Protein AF-A0A381IA72-F1 (afdb_monomer_lite)

Organism: Clostridioides difficile (NCBI:txid1496)

Foldseek 3Di:
DEPLACPDAPSVVVVCVVVVLVVLCVCQVVDPLRAAFDLYPFDADNNSPHTDPLSVQQSVVSVCCCNVVVYYHPDRDPCSVVVSVVVVVDDDDLVVQLVVLVVCVVVVVDDPVVSVVSNVVSVVD

Secondary structure (DSSP, 8-state):
--TTTTTSGGGGG-TTHHHHHHHHHHHHHHSTT---B--TT--B-TTSSSBPHHHHHHHHHHHHHHHHHTS-B-S--TTHHHHHHHHHSSPPPHHHHHHHHHHHHHTTSS-HHHHHHHHHHHH--

pLDDT: mean 94.19, std 8.49, range [57.34, 98.81]

Structure (mmCIF, N/CA/C/O backbone):
data_AF-A0A381IA72-F1
#
_entry.id   AF-A0A381IA72-F1
#
loop_
_atom_site.group_PDB
_atom_site.id
_atom_site.type_symbol
_atom_site.label_atom_id
_atom_site.label_alt_id
_atom_site.label_comp_id
_atom_site.label_asym_id
_atom_site.label_entity_id
_atom_site.label_seq_id
_atom_site.pdbx_PDB_ins_code
_atom_site.Cartn_x
_atom_site.Cartn_y
_atom_site.Cartn_z
_atom_site.occupancy
_atom_site.B_iso_or_equiv
_atom_site.auth_seq_id
_atom_site.auth_comp_id
_atom_site.auth_asym_id
_atom_site.auth_atom_id
_atom_site.pdbx_PDB_model_num
ATOM 1 N N . MET A 1 1 ? -5.628 -4.027 12.309 1.00 89.88 1 MET A N 1
ATOM 2 C CA . MET A 1 1 ? -5.256 -5.353 11.772 1.00 89.88 1 MET A CA 1
ATOM 3 C C . MET A 1 1 ? -6.460 -5.981 11.092 1.00 89.88 1 MET A C 1
ATOM 5 O O . MET A 1 1 ? -7.575 -5.745 11.547 1.00 89.88 1 MET A O 1
ATOM 9 N N . GLY A 1 2 ? -6.244 -6.683 9.977 1.00 93.94 2 GLY A N 1
ATOM 10 C CA . GLY A 1 2 ? -7.320 -7.191 9.119 1.00 93.94 2 GLY A CA 1
ATOM 11 C C . GLY A 1 2 ? -7.939 -8.498 9.617 1.00 93.94 2 GLY A C 1
ATOM 12 O O . GLY A 1 2 ? -7.271 -9.303 10.261 1.00 93.94 2 GLY A O 1
ATOM 13 N N . ASP A 1 3 ? -9.202 -8.730 9.257 1.00 95.44 3 ASP A N 1
ATOM 14 C CA . ASP A 1 3 ? -9.994 -9.888 9.703 1.00 95.44 3 ASP A CA 1
ATOM 15 C C . ASP A 1 3 ? -9.569 -11.223 9.083 1.00 95.44 3 ASP A C 1
ATOM 17 O O . ASP A 1 3 ? -10.171 -12.261 9.351 1.00 95.44 3 ASP A O 1
ATOM 21 N N . PHE A 1 4 ? -8.562 -11.228 8.212 1.00 96.25 4 PHE A N 1
ATOM 22 C CA . PHE A 1 4 ? -7.967 -12.460 7.698 1.00 96.25 4 PHE A CA 1
ATOM 23 C C . PHE A 1 4 ? -7.091 -13.176 8.744 1.00 96.25 4 PHE A C 1
ATOM 25 O O . PHE A 1 4 ? -6.814 -14.366 8.587 1.00 96.25 4 PHE A O 1
ATOM 32 N N . LEU A 1 5 ? -6.671 -12.483 9.810 1.00 97.62 5 LEU A N 1
ATOM 33 C CA . LEU A 1 5 ? -5.890 -13.065 10.903 1.00 97.62 5 LEU A CA 1
ATOM 34 C C . LEU A 1 5 ? -6.719 -14.060 11.733 1.00 97.62 5 LEU A C 1
ATOM 36 O O . LEU A 1 5 ? -7.947 -14.016 11.760 1.00 97.62 5 LEU A O 1
ATOM 40 N N . GLY A 1 6 ? -6.036 -14.997 12.390 1.00 96.69 6 GLY A N 1
ATOM 41 C CA . GLY A 1 6 ? -6.642 -16.051 13.208 1.00 96.69 6 GLY A CA 1
ATOM 42 C C . GLY A 1 6 ? -7.272 -17.205 12.418 1.00 96.69 6 GLY A C 1
ATOM 43 O O . GLY A 1 6 ? -7.854 -18.102 13.021 1.00 96.69 6 GLY A O 1
ATOM 44 N N . LYS A 1 7 ? -7.174 -17.209 11.078 1.00 95.81 7 LYS A N 1
ATOM 45 C CA . LYS A 1 7 ? -7.907 -18.157 10.217 1.00 95.81 7 LYS A CA 1
ATOM 46 C C . LYS A 1 7 ? -7.024 -19.224 9.571 1.00 95.81 7 LYS A C 1
ATOM 48 O O . LYS A 1 7 ? -7.252 -20.415 9.770 1.00 95.81 7 LYS A O 1
ATOM 53 N N . VAL A 1 8 ? -6.032 -18.817 8.778 1.00 95.62 8 VAL A N 1
ATOM 54 C CA . VAL A 1 8 ? -5.245 -19.720 7.916 1.00 95.62 8 VAL A CA 1
ATOM 55 C C . VAL A 1 8 ? -3.759 -19.371 7.930 1.00 95.62 8 VAL A C 1
ATOM 57 O O . VAL A 1 8 ? -3.372 -18.295 8.385 1.00 95.62 8 VAL A O 1
ATOM 60 N N . GLY A 1 9 ? -2.932 -20.287 7.419 1.00 95.50 9 GLY A N 1
ATOM 61 C CA . GLY A 1 9 ? -1.497 -20.073 7.234 1.00 95.50 9 GLY A CA 1
ATOM 62 C C . GLY A 1 9 ? -0.776 -19.660 8.519 1.00 95.50 9 GLY A C 1
ATOM 63 O O . GLY A 1 9 ? -1.113 -20.126 9.610 1.00 95.50 9 GLY A O 1
ATOM 64 N N . PHE A 1 10 ? 0.198 -18.760 8.392 1.00 96.25 10 PHE A N 1
ATOM 65 C CA . PHE A 1 10 ? 0.930 -18.206 9.534 1.00 96.25 10 PHE A CA 1
ATOM 66 C C . PHE A 1 10 ? 0.054 -17.298 10.404 1.00 96.25 10 PHE A C 1
ATOM 68 O O . PHE A 1 10 ? 0.281 -17.194 11.607 1.00 96.25 10 PHE A O 1
ATOM 75 N N . GLY A 1 11 ? -0.988 -16.689 9.829 1.00 96.25 11 GLY A N 1
ATOM 76 C CA . GLY A 1 11 ? -1.919 -15.832 10.563 1.00 96.25 11 GLY A CA 1
ATOM 77 C C . GLY A 1 11 ? -2.806 -16.589 11.548 1.00 96.25 11 GLY A C 1
ATOM 78 O O . GLY A 1 11 ? -3.420 -15.960 12.406 1.00 96.25 11 GLY A O 1
ATOM 79 N N . LYS A 1 12 ? -2.867 -17.926 11.477 1.00 97.38 12 LYS A N 1
ATOM 80 C CA . LYS A 1 12 ? -3.692 -18.760 12.365 1.00 97.38 12 LYS A CA 1
ATOM 81 C C . LYS A 1 12 ? -3.384 -18.541 13.851 1.00 97.38 12 LYS A C 1
ATOM 83 O O . LYS A 1 12 ? -4.300 -18.607 14.661 1.00 97.38 12 LYS A O 1
ATOM 88 N N . SER A 1 13 ? -2.132 -18.249 14.202 1.00 97.06 13 SER A N 1
ATOM 89 C CA . SER A 1 13 ? -1.724 -17.993 15.593 1.00 97.06 13 SER A CA 1
ATOM 90 C C . SER A 1 13 ? -2.065 -16.582 16.083 1.00 97.06 13 SER A C 1
ATOM 92 O O . SER A 1 13 ? -1.989 -16.314 17.276 1.00 97.06 13 SER A O 1
ATOM 94 N N . CYS A 1 14 ? -2.460 -15.668 15.193 1.00 97.38 14 CYS A N 1
ATOM 95 C CA . CYS A 1 14 ? -2.824 -14.292 15.533 1.00 97.38 14 CYS A CA 1
ATOM 96 C C . CYS A 1 14 ? -4.294 -14.195 15.979 1.00 97.38 14 CYS A C 1
ATOM 98 O O . CYS A 1 14 ? -5.055 -13.382 15.458 1.00 97.38 14 CYS A O 1
ATOM 100 N N . THR A 1 15 ? -4.718 -15.047 16.912 1.00 97.25 15 THR A N 1
ATOM 101 C CA . THR A 1 15 ? -6.116 -15.140 17.374 1.00 97.25 15 THR A CA 1
ATOM 102 C C . THR A 1 15 ? -6.557 -13.935 18.207 1.00 97.25 15 THR A C 1
ATOM 104 O O . THR A 1 15 ? -7.747 -13.647 18.295 1.00 97.25 15 THR A O 1
ATOM 107 N N . GLU A 1 16 ? -5.605 -13.190 18.767 1.00 98.00 16 GLU A N 1
ATOM 108 C CA . GLU A 1 16 ? -5.850 -12.034 19.636 1.00 98.00 16 GLU A CA 1
ATOM 109 C C . GLU A 1 16 ? -5.876 -10.694 18.880 1.00 98.00 16 GLU A C 1
ATOM 111 O O . GLU A 1 16 ? -5.917 -9.628 19.494 1.00 98.00 16 GLU A O 1
ATOM 116 N N . TYR A 1 17 ? -5.875 -10.711 17.540 1.00 97.81 17 TYR A N 1
ATOM 117 C CA . TYR A 1 17 ? -5.784 -9.492 16.725 1.00 97.81 17 TYR A CA 1
ATOM 118 C C . TYR A 1 17 ? -6.892 -8.462 17.025 1.00 97.81 17 TYR A C 1
ATOM 120 O O . TYR A 1 17 ? -6.687 -7.260 16.849 1.00 97.81 17 TYR A O 1
ATOM 128 N N . VAL A 1 18 ? -8.058 -8.918 17.497 1.00 97.69 18 VAL A N 1
ATOM 129 C CA . VAL A 1 18 ? -9.173 -8.053 17.907 1.00 97.69 18 VAL A CA 1
ATOM 130 C C . VAL A 1 18 ? -8.805 -7.217 19.136 1.00 97.69 18 VAL A C 1
ATOM 132 O O . VAL A 1 18 ? -9.086 -6.021 19.146 1.00 97.69 18 VAL A O 1
ATOM 135 N N . PHE A 1 19 ? -8.127 -7.798 20.131 1.00 98.38 19 PHE A N 1
ATOM 136 C CA . PHE A 1 19 ? -7.674 -7.069 21.322 1.00 98.38 19 PHE A CA 1
ATOM 137 C C . PHE A 1 19 ? -6.601 -6.041 20.962 1.00 98.38 19 PHE A C 1
ATOM 139 O O . PHE A 1 19 ? -6.669 -4.891 21.384 1.00 98.38 19 PHE A O 1
ATOM 146 N N . ILE A 1 20 ? -5.673 -6.406 20.073 1.00 98.38 20 ILE A N 1
ATOM 147 C CA . ILE A 1 20 ? -4.693 -5.454 19.536 1.00 98.38 20 ILE A CA 1
ATOM 148 C C . ILE A 1 20 ? -5.395 -4.300 18.805 1.00 98.38 20 ILE A C 1
ATOM 150 O O . ILE A 1 20 ? -5.033 -3.140 18.985 1.00 98.38 20 ILE A O 1
ATOM 154 N N . ASN A 1 21 ? -6.437 -4.580 18.016 1.00 98.25 21 ASN A N 1
ATOM 155 C CA . ASN A 1 21 ? -7.224 -3.538 17.350 1.00 98.25 21 ASN A CA 1
ATOM 156 C C . ASN A 1 21 ? -7.942 -2.599 18.325 1.00 98.25 21 ASN A C 1
ATOM 158 O O . ASN A 1 21 ? -8.106 -1.425 17.993 1.00 98.25 21 ASN A O 1
ATOM 162 N N . GLN A 1 22 ? -8.390 -3.096 19.479 1.00 98.56 22 GLN A N 1
ATOM 163 C CA . GLN A 1 22 ? -9.014 -2.274 20.516 1.00 98.56 22 GLN A CA 1
ATOM 164 C C . GLN A 1 22 ? -7.996 -1.317 21.135 1.00 98.56 22 GLN A C 1
ATOM 166 O O . GLN A 1 22 ? -8.263 -0.120 21.198 1.00 98.56 22 GLN A O 1
ATOM 171 N N . GLU A 1 23 ? -6.807 -1.809 21.489 1.00 98.69 23 GLU A N 1
ATOM 172 C CA . GLU A 1 23 ? -5.750 -0.965 22.060 1.00 98.69 23 GLU A CA 1
ATOM 173 C C . GLU A 1 23 ? -5.223 0.066 21.051 1.00 98.69 23 GLU A C 1
ATOM 175 O O . GLU A 1 23 ? -5.026 1.228 21.401 1.00 98.69 23 GLU A O 1
ATOM 180 N N . LEU A 1 24 ? -5.077 -0.304 19.771 1.00 98.62 24 LEU A N 1
ATOM 181 C CA . LEU A 1 24 ? -4.694 0.641 18.712 1.00 98.62 24 LEU A CA 1
ATOM 182 C C . LEU A 1 24 ? -5.744 1.740 18.497 1.00 98.62 24 LEU A C 1
ATOM 184 O O . LEU A 1 24 ? -5.385 2.897 18.275 1.00 98.62 24 LEU A O 1
ATOM 188 N N . GLN A 1 25 ? -7.033 1.389 18.544 1.00 98.50 25 GLN A N 1
ATOM 189 C CA . GLN A 1 25 ? -8.116 2.371 18.468 1.00 98.50 25 GLN A CA 1
ATOM 190 C C . GLN A 1 25 ? -8.085 3.292 19.680 1.00 98.50 25 GLN A C 1
ATOM 192 O O . GLN A 1 25 ? -8.011 4.505 19.509 1.00 98.50 25 GLN A O 1
ATOM 197 N N . LYS A 1 26 ? -8.086 2.719 20.886 1.00 98.75 26 LYS A N 1
ATOM 198 C CA . LYS A 1 26 ? -8.047 3.455 22.150 1.00 98.75 26 LYS A CA 1
ATOM 199 C C . LYS A 1 26 ? -6.891 4.450 22.180 1.00 98.75 26 LYS A C 1
ATOM 201 O O . LYS A 1 26 ? -7.127 5.633 22.393 1.00 98.75 26 LYS A O 1
ATOM 206 N N . PHE A 1 27 ? -5.675 3.999 21.870 1.00 98.81 27 PHE A N 1
ATOM 207 C CA . PHE A 1 27 ? -4.502 4.868 21.797 1.00 98.81 27 PHE A CA 1
ATOM 208 C C . PHE A 1 27 ? -4.726 6.044 20.843 1.00 98.81 27 PHE A C 1
ATOM 210 O O . PHE A 1 27 ? -4.447 7.184 21.198 1.00 98.81 27 PHE A O 1
ATOM 217 N N . ALA A 1 28 ? -5.266 5.795 19.648 1.00 98.56 28 ALA A N 1
ATOM 218 C CA . ALA A 1 28 ? -5.503 6.869 18.692 1.00 98.56 28 ALA A CA 1
ATOM 219 C C . ALA A 1 28 ? -6.543 7.892 19.177 1.00 98.56 28 ALA A C 1
ATOM 221 O O . ALA A 1 28 ? -6.418 9.059 18.835 1.00 98.56 28 ALA A O 1
ATOM 222 N N . PHE A 1 29 ? -7.551 7.476 19.948 1.00 98.44 29 PHE A N 1
ATOM 223 C CA . PHE A 1 29 ? -8.544 8.390 20.524 1.00 98.44 29 PHE A CA 1
ATOM 224 C C . PHE A 1 29 ? -8.028 9.147 21.756 1.00 98.44 29 PHE A C 1
ATOM 226 O O . PHE A 1 29 ? -8.484 10.257 22.016 1.00 98.44 29 PHE A O 1
ATOM 233 N N . GLU A 1 30 ? -7.116 8.553 22.527 1.00 98.69 30 GLU A N 1
ATOM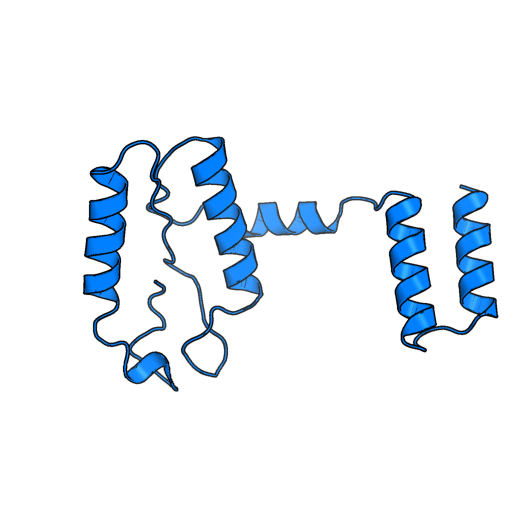 234 C CA . GLU A 1 30 ? -6.572 9.149 23.755 1.00 98.69 30 GLU A CA 1
ATOM 235 C C . GLU A 1 30 ? -5.385 10.082 23.500 1.00 98.69 30 GLU A C 1
ATOM 237 O O . GLU A 1 30 ? -5.134 10.980 24.302 1.00 98.69 30 GLU A O 1
ATOM 242 N N . GLN A 1 31 ? -4.633 9.860 22.420 1.00 98.69 31 GLN A N 1
ATOM 243 C CA . GLN A 1 31 ? -3.436 10.633 22.106 1.00 98.69 31 GLN A CA 1
ATOM 244 C C . GLN A 1 31 ? -3.710 11.719 21.073 1.00 98.69 31 GLN A C 1
ATOM 246 O O . GLN A 1 31 ? -4.301 11.478 20.016 1.00 98.69 31 GLN A O 1
ATOM 251 N N . ASP A 1 32 ? -3.181 12.911 21.341 1.00 98.19 32 ASP A N 1
ATOM 252 C CA . ASP A 1 32 ? -3.270 14.027 20.413 1.00 98.19 32 ASP A CA 1
ATOM 253 C C . ASP A 1 32 ? -2.635 13.682 19.061 1.00 98.19 32 ASP A C 1
ATOM 255 O O . ASP A 1 32 ? -1.593 13.030 18.958 1.00 98.19 32 ASP A O 1
ATOM 259 N N . ASN A 1 33 ? -3.283 14.155 17.995 1.00 98.12 33 ASN A N 1
ATOM 260 C CA . ASN A 1 33 ? -2.822 14.020 16.613 1.00 98.12 33 ASN A CA 1
ATOM 261 C C . ASN A 1 33 ? -2.593 12.572 16.135 1.00 98.12 33 ASN A C 1
ATOM 263 O O . ASN A 1 33 ? -1.901 12.364 15.134 1.00 98.12 33 ASN A O 1
ATOM 267 N N . CYS A 1 34 ? -3.213 11.589 16.789 1.00 98.69 34 CYS A N 1
ATOM 268 C CA . CYS A 1 34 ? -3.218 10.199 16.357 1.00 98.69 34 CYS A CA 1
ATOM 269 C C . CYS A 1 34 ? -4.548 9.844 15.679 1.00 98.69 34 CYS A C 1
ATOM 271 O O . CYS A 1 34 ? -5.622 10.176 16.165 1.00 98.69 34 CYS A O 1
ATOM 273 N N . TYR A 1 35 ? -4.493 9.143 14.542 1.00 98.75 35 TYR A N 1
ATOM 274 C CA . TYR A 1 35 ? -5.693 8.784 13.781 1.00 98.75 35 TYR A CA 1
ATOM 275 C C . TYR A 1 35 ? -5.687 7.303 13.405 1.00 98.75 35 TYR A C 1
ATOM 277 O O . TYR A 1 35 ? -4.882 6.850 12.595 1.00 98.75 35 TYR A O 1
ATOM 285 N N . PHE A 1 36 ? -6.603 6.542 14.002 1.00 98.69 36 PHE A N 1
ATOM 286 C CA . PHE A 1 36 ? -6.867 5.151 13.640 1.00 98.69 36 PHE A CA 1
ATOM 287 C C . PHE A 1 36 ? -7.356 4.993 12.192 1.00 98.69 36 PHE A C 1
ATOM 289 O O . PHE A 1 36 ? -8.144 5.800 11.695 1.00 98.69 36 PHE A O 1
ATOM 296 N N . VAL A 1 37 ? -6.930 3.903 11.549 1.00 98.69 37 VAL A N 1
ATOM 297 C CA . VAL A 1 37 ? -7.303 3.536 10.180 1.00 98.69 37 VAL A CA 1
ATOM 298 C C . VAL A 1 37 ? -7.733 2.074 10.142 1.00 98.69 37 VAL A C 1
ATOM 300 O O . VAL A 1 37 ? -6.952 1.172 10.453 1.00 98.69 37 VAL A O 1
ATOM 303 N N . THR A 1 38 ? -8.976 1.827 9.735 1.00 98.38 38 THR A N 1
ATOM 304 C CA . THR A 1 38 ? -9.531 0.476 9.684 1.00 98.38 38 THR A CA 1
ATOM 305 C C . THR A 1 38 ? -8.906 -0.386 8.585 1.00 98.38 38 THR A C 1
ATOM 307 O O . THR A 1 38 ? -8.651 0.063 7.463 1.00 98.38 38 THR A O 1
ATOM 310 N N . ALA A 1 39 ? -8.736 -1.671 8.896 1.00 98.19 39 ALA A N 1
ATOM 311 C CA . ALA A 1 39 ? -8.339 -2.718 7.958 1.00 98.19 39 ALA A CA 1
ATOM 312 C C . ALA A 1 39 ? -9.529 -3.597 7.516 1.00 98.19 39 ALA A C 1
ATOM 314 O O . ALA A 1 39 ? -9.327 -4.648 6.909 1.00 98.19 39 ALA A O 1
ATOM 315 N N . THR A 1 40 ? -10.768 -3.191 7.812 1.00 96.94 40 THR A N 1
ATOM 316 C CA . THR A 1 40 ? -11.973 -3.926 7.402 1.00 96.94 40 THR A CA 1
ATOM 317 C C . THR A 1 40 ? -12.022 -4.094 5.883 1.00 96.94 40 THR A C 1
ATOM 319 O O . THR A 1 40 ? -11.751 -3.152 5.129 1.00 96.94 40 THR A O 1
ATOM 322 N N . GLY A 1 41 ? -12.348 -5.307 5.434 1.00 96.06 41 GLY A N 1
ATOM 323 C CA . GLY A 1 41 ? -12.433 -5.657 4.013 1.00 96.06 41 GLY A CA 1
ATOM 324 C C . GLY A 1 41 ? -11.087 -5.795 3.291 1.00 96.06 41 GLY A C 1
ATOM 325 O O . GLY A 1 41 ? -11.085 -6.042 2.087 1.00 96.06 41 GLY A O 1
ATOM 326 N N . LEU A 1 42 ? -9.956 -5.637 3.989 1.00 97.56 42 LEU A N 1
ATOM 327 C CA . LEU A 1 42 ? -8.638 -5.964 3.445 1.00 97.56 42 LEU A CA 1
ATOM 328 C C . LEU A 1 42 ? -8.403 -7.477 3.508 1.00 97.56 42 LEU A C 1
ATOM 330 O O . LEU A 1 42 ? -8.828 -8.140 4.455 1.00 97.56 42 LEU A O 1
ATOM 334 N N .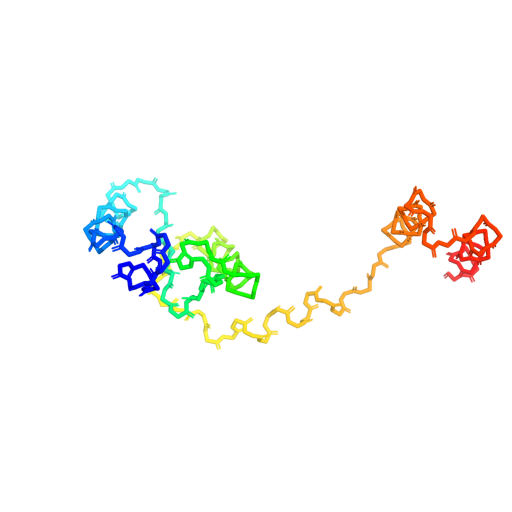 THR A 1 43 ? -7.697 -8.006 2.516 1.00 97.75 43 THR A N 1
ATOM 335 C CA . THR A 1 43 ? -7.341 -9.421 2.371 1.00 97.75 43 THR A CA 1
ATOM 336 C C . THR A 1 43 ? -5.826 -9.629 2.429 1.00 97.75 43 THR A C 1
ATOM 338 O O . THR A 1 43 ? -5.041 -8.675 2.376 1.00 97.75 43 THR A O 1
ATOM 341 N N . SER A 1 44 ? -5.419 -10.883 2.621 1.00 98.19 44 SER A N 1
ATOM 342 C CA . SER A 1 44 ? -4.022 -11.289 2.731 1.00 98.19 44 SER A CA 1
ATOM 343 C C . SER A 1 44 ? -3.543 -12.102 1.536 1.00 98.19 44 SER A C 1
ATOM 345 O O . SER A 1 44 ? -4.324 -12.684 0.782 1.00 98.19 44 SER A O 1
ATOM 347 N N . ASN A 1 45 ? -2.222 -12.178 1.410 1.00 98.31 45 ASN A N 1
ATOM 348 C CA . ASN A 1 45 ? -1.541 -13.173 0.598 1.00 98.31 45 ASN A CA 1
ATOM 349 C C . ASN A 1 45 ? -1.897 -14.603 1.065 1.00 98.31 45 ASN A C 1
ATOM 351 O O . ASN A 1 45 ? -2.379 -14.791 2.187 1.00 98.31 45 ASN A O 1
ATOM 355 N N . PRO A 1 46 ? -1.589 -15.642 0.259 1.00 97.81 46 PRO A N 1
ATOM 356 C CA . PRO A 1 46 ? -1.871 -17.040 0.615 1.00 97.81 46 PRO A CA 1
ATOM 357 C C . PRO A 1 46 ? -1.272 -17.509 1.951 1.00 97.81 46 PRO A C 1
ATOM 359 O O . PRO A 1 46 ? -1.724 -18.498 2.522 1.00 97.81 46 PRO A O 1
ATOM 362 N N . ASP A 1 47 ? -0.265 -16.799 2.460 1.00 97.75 47 ASP A N 1
ATOM 363 C CA . ASP A 1 47 ? 0.368 -17.063 3.751 1.00 97.75 47 ASP A CA 1
ATOM 364 C C . ASP A 1 47 ? -0.524 -16.744 4.969 1.00 97.75 47 ASP A C 1
ATOM 366 O O . ASP A 1 47 ? -0.213 -17.156 6.089 1.00 97.75 47 ASP A O 1
ATOM 370 N N . GLY A 1 48 ? -1.644 -16.046 4.758 1.00 97.62 48 GLY A N 1
ATOM 371 C CA . GLY A 1 48 ? -2.634 -15.733 5.781 1.00 97.62 48 GLY A CA 1
ATOM 372 C C . GLY A 1 48 ? -2.228 -14.644 6.776 1.00 97.62 48 GLY A C 1
ATOM 373 O O . GLY A 1 48 ? -3.000 -14.393 7.699 1.00 97.62 48 GLY A O 1
ATOM 374 N N . ILE A 1 49 ? -1.066 -13.996 6.623 1.00 97.94 49 ILE A N 1
ATOM 375 C CA . ILE A 1 49 ? -0.552 -13.011 7.593 1.00 97.94 49 ILE A CA 1
ATOM 376 C C . ILE A 1 49 ? -0.197 -11.654 6.970 1.00 97.94 49 ILE A C 1
ATOM 378 O O . ILE A 1 49 ? -0.402 -10.625 7.616 1.00 97.94 49 ILE A O 1
ATOM 382 N N . HIS A 1 50 ? 0.271 -11.612 5.720 1.00 98.00 50 HIS A N 1
ATOM 383 C CA . HIS A 1 50 ? 0.619 -10.355 5.051 1.00 98.00 50 HIS A CA 1
ATOM 384 C C . HIS A 1 50 ? -0.540 -9.834 4.208 1.00 98.00 50 HIS A C 1
ATOM 386 O O . HIS A 1 50 ? -1.134 -10.590 3.448 1.00 98.00 50 HIS A O 1
ATOM 392 N N . ILE A 1 51 ? -0.833 -8.534 4.295 1.00 98.25 51 ILE A N 1
ATOM 393 C CA . ILE A 1 51 ? -1.826 -7.864 3.439 1.00 98.25 51 ILE A CA 1
ATOM 394 C C . ILE A 1 51 ? -1.393 -7.984 1.966 1.00 98.25 51 ILE A C 1
ATOM 396 O O . ILE A 1 51 ? -0.224 -7.749 1.650 1.00 98.25 51 ILE A O 1
ATOM 400 N N . ASP A 1 52 ? -2.319 -8.335 1.067 1.00 97.69 52 ASP A N 1
ATOM 401 C CA . ASP A 1 52 ? -2.019 -8.431 -0.368 1.00 97.69 52 ASP A CA 1
ATOM 402 C C . ASP A 1 52 ? -1.867 -7.060 -1.049 1.00 97.69 52 ASP A C 1
ATOM 404 O O . ASP A 1 52 ? -2.218 -6.020 -0.496 1.00 97.69 52 ASP A O 1
ATOM 408 N N . ALA A 1 53 ? -1.356 -7.041 -2.284 1.00 96.00 53 ALA A N 1
ATOM 409 C CA . ALA A 1 53 ? -1.052 -5.799 -2.997 1.00 96.00 53 ALA A CA 1
ATOM 410 C C . ALA A 1 53 ? -2.277 -4.890 -3.239 1.00 96.00 53 ALA A C 1
ATOM 412 O O . ALA A 1 53 ? -2.170 -3.665 -3.117 1.00 96.00 53 ALA A O 1
ATOM 413 N N . ILE A 1 54 ? -3.441 -5.460 -3.570 1.00 93.81 54 ILE A N 1
ATOM 414 C CA . ILE A 1 54 ? -4.662 -4.685 -3.843 1.00 93.81 54 ILE A CA 1
ATOM 415 C C . ILE A 1 54 ? -5.171 -4.056 -2.548 1.00 93.81 54 ILE A C 1
ATOM 417 O O . ILE A 1 54 ? -5.473 -2.861 -2.497 1.00 93.81 54 ILE A O 1
ATOM 421 N N . SER A 1 55 ? -5.215 -4.849 -1.485 1.00 96.44 55 SER A N 1
ATOM 422 C CA . SER A 1 55 ? -5.601 -4.419 -0.149 1.00 96.44 55 SER A CA 1
ATOM 423 C C . SER A 1 55 ? -4.631 -3.388 0.415 1.00 96.44 55 SER A C 1
ATOM 425 O O . SER A 1 55 ? -5.065 -2.380 0.968 1.00 96.44 55 SER A O 1
ATOM 427 N N . GLN A 1 56 ? -3.329 -3.559 0.196 1.00 96.62 56 GLN A N 1
ATOM 428 C CA . GLN A 1 56 ? -2.310 -2.612 0.638 1.00 96.62 56 GLN A CA 1
ATOM 429 C C . GLN A 1 56 ? -2.455 -1.258 -0.067 1.00 96.62 56 GLN A C 1
ATOM 431 O O . GLN A 1 56 ? -2.298 -0.207 0.560 1.00 96.62 56 GLN A O 1
ATOM 436 N N . ARG A 1 57 ? -2.829 -1.254 -1.354 1.00 95.19 57 ARG A N 1
ATOM 437 C CA . ARG A 1 57 ? -3.113 -0.016 -2.092 1.00 95.19 57 ARG A CA 1
ATOM 438 C C . ARG A 1 57 ? -4.333 0.716 -1.529 1.00 95.19 57 ARG A C 1
ATOM 440 O O . ARG A 1 57 ? -4.255 1.926 -1.318 1.00 95.19 57 ARG A O 1
ATOM 447 N N . LYS A 1 58 ? -5.423 -0.006 -1.240 1.00 96.12 58 LYS A N 1
ATOM 448 C CA . LYS A 1 58 ? -6.613 0.549 -0.566 1.00 96.12 58 LYS A CA 1
ATOM 449 C C . LYS A 1 58 ? -6.255 1.105 0.806 1.00 96.12 58 LYS A C 1
ATOM 451 O O . LYS A 1 58 ? -6.640 2.221 1.140 1.00 96.12 58 LYS A O 1
ATOM 456 N N . PHE A 1 59 ? -5.463 0.362 1.576 1.00 97.56 59 PHE A N 1
ATOM 457 C CA . PHE A 1 59 ? -5.076 0.767 2.918 1.00 97.56 59 PHE A CA 1
ATOM 458 C C . PHE A 1 59 ? -4.293 2.082 2.902 1.00 97.56 59 PHE A C 1
ATOM 460 O O . PHE A 1 59 ? -4.613 2.991 3.663 1.00 97.56 59 PHE A O 1
ATOM 467 N N . GLY A 1 60 ? -3.356 2.241 1.960 1.00 96.56 60 GLY A N 1
ATOM 468 C CA . GLY A 1 60 ? -2.625 3.495 1.759 1.00 96.56 60 GLY A CA 1
ATOM 469 C C . GLY A 1 60 ? -3.528 4.707 1.489 1.00 96.56 60 GLY A C 1
ATOM 470 O O . GLY A 1 60 ? -3.260 5.786 2.015 1.00 96.56 60 GLY A O 1
ATOM 471 N N . LEU A 1 61 ? -4.627 4.541 0.740 1.00 96.12 61 LEU A N 1
ATOM 472 C CA . LEU A 1 61 ? -5.611 5.616 0.540 1.00 96.12 61 LEU A CA 1
ATOM 473 C C . LEU A 1 61 ? -6.303 6.006 1.846 1.00 96.12 61 LEU A C 1
ATOM 475 O O . LEU A 1 61 ? -6.448 7.195 2.125 1.00 96.12 61 LEU A O 1
ATOM 479 N N . ARG A 1 62 ? -6.682 5.023 2.670 1.00 98.00 62 ARG A N 1
ATOM 480 C CA . ARG A 1 62 ? -7.284 5.284 3.985 1.00 98.00 62 ARG A CA 1
ATOM 481 C C . ARG A 1 62 ? -6.321 6.045 4.896 1.00 98.00 62 ARG A C 1
ATOM 483 O O . ARG A 1 62 ? -6.732 7.007 5.536 1.00 98.00 62 ARG A O 1
ATOM 490 N N . TYR A 1 63 ? -5.039 5.668 4.909 1.00 98.25 63 TYR A N 1
ATOM 491 C CA . TYR A 1 63 ? -4.001 6.403 5.640 1.00 98.25 63 TYR A CA 1
ATOM 492 C C . TYR A 1 63 ? -3.868 7.845 5.159 1.00 98.25 63 TYR A C 1
ATOM 494 O O . TYR A 1 63 ? -3.808 8.761 5.979 1.00 98.25 63 TYR A O 1
ATOM 502 N N . PHE A 1 64 ? -3.840 8.059 3.841 1.00 97.12 64 PHE A N 1
ATOM 503 C CA . PHE A 1 64 ? -3.754 9.406 3.291 1.00 97.12 64 P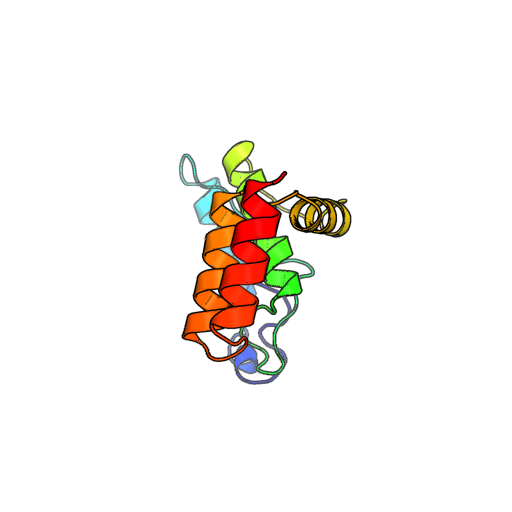HE A CA 1
ATOM 504 C C . PHE A 1 64 ? -4.982 10.249 3.652 1.00 97.12 64 PHE A C 1
ATOM 506 O O . PHE A 1 64 ? -4.819 11.392 4.068 1.00 97.12 64 PHE A O 1
ATOM 513 N N . GLU A 1 65 ? -6.192 9.693 3.563 1.00 97.31 65 GLU A N 1
ATOM 514 C CA . GLU A 1 65 ? -7.426 10.378 3.968 1.00 97.31 65 GLU A CA 1
ATOM 515 C C . GLU A 1 65 ? -7.407 10.729 5.466 1.00 97.31 65 GLU A C 1
ATOM 517 O O . GLU A 1 65 ? -7.719 11.865 5.829 1.00 97.31 65 GLU A O 1
ATOM 522 N N . ALA A 1 66 ? -6.977 9.801 6.331 1.00 98.44 66 ALA A N 1
ATOM 523 C CA . ALA A 1 66 ? -6.838 10.036 7.769 1.00 98.44 66 ALA A CA 1
ATOM 524 C C . ALA A 1 66 ? -5.863 11.183 8.068 1.00 98.44 66 ALA A C 1
ATOM 526 O O . ALA A 1 66 ? -6.188 12.106 8.814 1.00 98.44 66 ALA A O 1
ATOM 527 N N . PHE A 1 67 ? -4.687 11.151 7.436 1.00 98.50 67 PHE A N 1
ATOM 528 C CA . PHE A 1 67 ? -3.655 12.177 7.568 1.00 98.50 67 PHE A CA 1
ATOM 529 C C . PHE A 1 67 ? -4.132 13.537 7.046 1.00 98.50 67 PHE A C 1
ATOM 531 O O . PHE A 1 67 ? -4.047 14.545 7.747 1.00 98.50 67 PHE A O 1
ATOM 538 N N . HIS A 1 68 ? -4.662 13.568 5.823 1.00 98.19 68 HIS A N 1
ATOM 539 C CA . HIS A 1 68 ? -5.061 14.793 5.139 1.00 98.19 68 HIS A CA 1
ATOM 540 C C . HIS A 1 68 ? -6.244 15.478 5.832 1.00 98.19 68 HIS A C 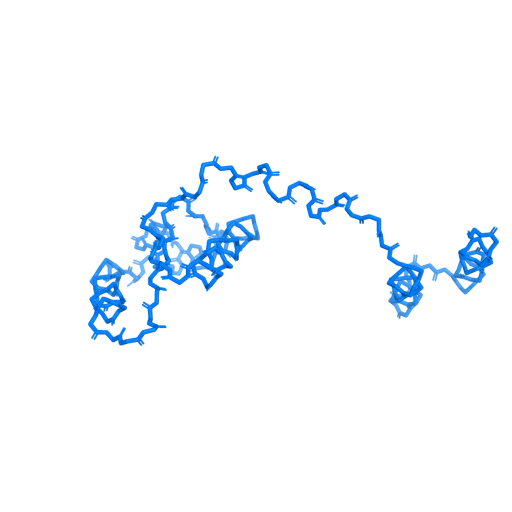1
ATOM 542 O O . HIS A 1 68 ? -6.270 16.705 5.938 1.00 98.19 68 HIS A O 1
ATOM 548 N N . LYS A 1 69 ? -7.216 14.699 6.321 1.00 98.06 69 LYS A N 1
ATOM 549 C CA . LYS A 1 69 ? -8.396 15.221 7.024 1.00 98.06 69 LYS A CA 1
ATOM 550 C C . LYS A 1 69 ? -8.237 15.293 8.535 1.00 98.06 69 LYS A C 1
ATOM 552 O O . LYS A 1 69 ? -9.138 15.823 9.177 1.00 98.06 69 LYS A O 1
ATOM 557 N N . LYS A 1 70 ? -7.128 14.790 9.091 1.00 98.31 70 LYS A N 1
ATOM 558 C CA . LYS A 1 70 ? -6.887 14.734 10.538 1.00 98.31 70 LYS A CA 1
ATOM 559 C C . LYS A 1 70 ? -8.061 14.080 11.279 1.00 98.31 70 LYS A C 1
ATOM 561 O O . LYS A 1 70 ? -8.618 14.657 12.210 1.00 98.31 70 LYS A O 1
ATOM 566 N N . LYS A 1 71 ? -8.488 12.905 10.808 1.00 98.38 71 LYS A N 1
ATOM 567 C CA . LYS A 1 71 ? -9.643 12.178 11.359 1.00 98.38 71 LYS A CA 1
ATOM 568 C C . LYS A 1 71 ? -9.409 10.673 11.368 1.00 98.38 71 LYS A C 1
ATOM 570 O O . LYS A 1 71 ? -8.690 10.147 10.521 1.00 98.38 71 LYS A O 1
ATOM 575 N N . HIS A 1 72 ? -10.095 9.982 12.270 1.00 98.69 72 HIS A N 1
ATOM 576 C CA . HIS A 1 72 ? -10.181 8.524 12.253 1.00 98.69 72 HIS A CA 1
ATOM 577 C C . HIS A 1 72 ? -10.936 8.026 11.016 1.00 98.69 72 HIS A C 1
ATOM 579 O O . HIS A 1 72 ? -11.932 8.621 10.598 1.00 98.69 72 HIS A O 1
ATOM 585 N N . ILE A 1 73 ? -10.491 6.899 10.467 1.00 98.38 73 ILE A N 1
ATOM 586 C CA . ILE A 1 73 ? -11.157 6.186 9.376 1.00 98.38 73 ILE A CA 1
ATOM 587 C C . ILE A 1 73 ? -11.652 4.857 9.933 1.00 98.38 73 ILE A C 1
ATOM 589 O O . ILE A 1 73 ? -10.907 3.881 10.003 1.00 98.38 73 ILE A O 1
ATOM 593 N N . MET A 1 74 ? -12.908 4.851 10.377 1.00 97.75 74 MET A N 1
ATOM 594 C CA . MET A 1 74 ? -13.529 3.697 11.041 1.00 97.75 74 MET A CA 1
ATOM 595 C C . MET A 1 74 ? -14.099 2.679 10.048 1.00 97.75 74 MET A C 1
ATOM 597 O O . MET A 1 74 ? -14.202 1.498 10.366 1.00 97.75 74 MET A O 1
ATOM 601 N N . GLU A 1 75 ? -14.397 3.120 8.826 1.00 96.94 75 GLU A N 1
ATOM 602 C CA . GLU A 1 75 ? -14.957 2.307 7.746 1.00 96.94 75 GLU A CA 1
ATOM 603 C C . GLU A 1 75 ? -14.123 2.449 6.466 1.00 96.94 75 GLU A C 1
ATOM 605 O O . GLU A 1 75 ? -13.355 3.400 6.306 1.00 96.94 75 GLU A O 1
ATOM 610 N N . ALA A 1 76 ? -14.254 1.481 5.557 1.00 96.06 76 ALA A N 1
ATOM 611 C CA . ALA A 1 76 ? -13.655 1.569 4.227 1.00 96.06 76 ALA A CA 1
ATOM 612 C C . ALA A 1 76 ? -14.204 2.791 3.468 1.00 96.06 76 ALA A C 1
ATOM 614 O O . ALA A 1 76 ? -15.382 3.125 3.600 1.00 96.06 76 ALA A O 1
ATOM 615 N N . LEU A 1 77 ? -13.379 3.450 2.647 1.00 95.00 77 LEU A N 1
ATOM 616 C CA . LEU A 1 77 ? -13.864 4.561 1.823 1.00 95.00 77 LEU A CA 1
ATOM 617 C C . LEU A 1 77 ? -14.736 4.000 0.691 1.00 95.00 77 LEU A C 1
ATOM 619 O O . LEU A 1 77 ? -14.370 3.027 0.029 1.00 95.00 77 LEU A O 1
ATOM 623 N N . ALA A 1 78 ? -15.882 4.631 0.437 1.00 91.94 78 ALA A N 1
ATOM 624 C CA . ALA A 1 78 ? -16.858 4.137 -0.539 1.00 91.94 78 ALA A CA 1
ATOM 625 C C . ALA A 1 78 ? -16.291 4.022 -1.969 1.00 91.94 78 ALA A C 1
ATOM 627 O O . ALA A 1 78 ? -16.690 3.149 -2.732 1.00 91.94 78 ALA A O 1
ATOM 628 N N . ASN A 1 79 ? -15.332 4.879 -2.320 1.00 89.44 79 ASN A N 1
ATOM 629 C CA . ASN A 1 79 ? -14.769 5.020 -3.660 1.00 89.44 79 ASN A CA 1
ATOM 630 C C . ASN A 1 79 ? -13.312 4.522 -3.771 1.00 89.44 79 ASN A C 1
ATOM 632 O O . ASN A 1 79 ? -12.580 4.958 -4.656 1.00 89.44 79 ASN A O 1
ATOM 636 N N . GLU A 1 80 ? -12.862 3.601 -2.907 1.00 89.25 80 GLU A N 1
ATOM 637 C CA . GLU A 1 80 ? -11.479 3.078 -2.930 1.00 89.25 80 GLU A CA 1
ATOM 638 C C . GLU A 1 80 ? -11.056 2.558 -4.306 1.00 89.25 80 GLU A C 1
ATOM 640 O O . GLU A 1 80 ? -10.007 2.940 -4.818 1.00 89.25 80 GLU A O 1
ATOM 645 N N . SER A 1 81 ? -11.876 1.707 -4.925 1.00 84.62 81 SER A N 1
ATOM 646 C CA . SER A 1 81 ? -11.572 1.127 -6.239 1.00 84.62 81 SER A CA 1
ATOM 647 C C . SER A 1 81 ? -11.485 2.198 -7.328 1.00 84.62 81 SER A C 1
ATOM 649 O O . SER A 1 81 ? -10.601 2.148 -8.183 1.00 84.62 81 SER A O 1
ATOM 651 N N . GLU A 1 82 ? -12.367 3.194 -7.265 1.00 83.88 82 GLU A N 1
ATOM 652 C CA . GLU A 1 82 ? -12.420 4.303 -8.216 1.00 83.88 82 GLU A CA 1
ATOM 653 C C . GLU A 1 82 ? -11.274 5.291 -8.031 1.00 83.88 82 GLU A C 1
ATOM 655 O O . GLU A 1 82 ? -10.884 5.915 -9.000 1.00 83.88 82 GLU A O 1
ATOM 660 N N . LEU A 1 83 ? -10.710 5.439 -6.830 1.00 81.38 83 LEU A N 1
ATOM 661 C CA . LEU A 1 83 ? -9.559 6.315 -6.575 1.00 81.38 83 LEU A CA 1
ATOM 662 C C . LEU A 1 83 ? -8.225 5.668 -6.970 1.00 81.38 83 LEU A C 1
ATOM 664 O O . LEU A 1 83 ? -7.264 6.366 -7.304 1.00 81.38 83 LEU A O 1
ATOM 668 N N . ILE A 1 84 ? -8.152 4.334 -6.965 1.00 80.44 84 ILE A N 1
ATOM 669 C CA . ILE A 1 84 ? -6.944 3.604 -7.367 1.00 80.44 84 ILE A CA 1
ATOM 670 C C . ILE A 1 84 ? -6.709 3.722 -8.880 1.00 80.44 84 ILE A C 1
ATOM 672 O O . ILE A 1 84 ? -5.569 3.931 -9.301 1.00 80.44 84 ILE A O 1
ATOM 676 N N . ILE A 1 85 ? -7.761 3.648 -9.699 1.00 66.00 85 ILE A N 1
ATOM 677 C CA . ILE A 1 85 ? -7.655 3.634 -11.170 1.00 66.00 85 ILE A CA 1
ATOM 678 C C . ILE A 1 85 ? -7.071 4.951 -11.748 1.00 66.00 85 ILE A C 1
ATOM 680 O O . ILE A 1 85 ? -6.100 4.870 -12.503 1.00 66.00 85 ILE A O 1
ATOM 684 N N . PRO A 1 86 ? -7.536 6.161 -11.365 1.00 59.00 86 PRO A N 1
ATOM 685 C CA . PRO A 1 86 ? -7.006 7.442 -11.836 1.00 59.00 86 PRO A CA 1
ATOM 686 C C . PRO A 1 86 ? -5.536 7.665 -11.479 1.00 59.00 86 PRO A C 1
ATOM 688 O O . PRO A 1 86 ? -4.820 8.372 -12.186 1.00 59.00 86 PRO A O 1
ATOM 691 N N . SER A 1 87 ? -5.053 7.052 -10.391 1.00 58.47 87 SER A N 1
ATOM 692 C CA . SER A 1 87 ? -3.635 7.143 -10.026 1.00 58.47 87 SER A CA 1
ATOM 693 C C . SER A 1 87 ? -2.720 6.420 -11.024 1.00 58.47 87 SER A C 1
ATOM 695 O O . SER A 1 87 ? -1.578 6.835 -11.203 1.00 58.47 87 SER A O 1
ATOM 697 N N . ASN A 1 88 ? -3.240 5.408 -11.729 1.00 60.50 88 ASN A N 1
ATOM 698 C CA . ASN A 1 88 ? -2.518 4.666 -12.765 1.00 60.50 88 ASN A CA 1
ATOM 699 C C . ASN A 1 88 ? -2.655 5.295 -14.161 1.00 60.50 88 ASN A C 1
ATOM 701 O O . ASN A 1 88 ? -1.879 4.965 -15.052 1.00 60.50 88 ASN A O 1
ATOM 705 N N . SER A 1 89 ? -3.622 6.195 -14.366 1.00 66.25 89 SER A N 1
ATOM 706 C CA . SER A 1 89 ? -3.829 6.892 -15.643 1.00 66.25 89 SER A CA 1
ATOM 707 C C . SER A 1 89 ? -3.087 8.227 -15.735 1.00 66.25 89 SER A C 1
ATOM 709 O O . SER A 1 89 ? -3.228 8.940 -16.728 1.00 66.25 89 SER A O 1
ATOM 711 N N . LYS A 1 90 ? -2.327 8.613 -14.703 1.00 78.38 90 LYS A N 1
ATOM 712 C CA . LYS A 1 90 ? -1.547 9.850 -14.729 1.00 78.38 90 LYS A CA 1
ATOM 713 C C . LYS A 1 90 ? -0.401 9.701 -15.727 1.00 78.38 90 LYS A C 1
ATOM 715 O O . LYS A 1 90 ? 0.442 8.819 -15.593 1.00 78.38 90 LYS A O 1
ATOM 720 N N . THR A 1 91 ? -0.351 10.593 -16.711 1.00 87.81 91 THR A N 1
ATOM 721 C CA . THR A 1 91 ? 0.765 10.642 -17.653 1.00 87.81 91 THR A CA 1
ATOM 722 C C . THR A 1 91 ? 2.052 10.942 -16.895 1.00 87.81 91 THR A C 1
ATOM 724 O O . THR A 1 91 ? 2.174 11.995 -16.267 1.00 87.81 91 THR A O 1
ATOM 727 N N . TYR A 1 92 ? 3.015 10.027 -16.977 1.00 90.81 92 TYR A N 1
ATOM 728 C CA . TYR A 1 92 ? 4.349 10.247 -16.435 1.00 90.81 92 TYR A CA 1
ATOM 729 C C . TYR A 1 92 ? 5.000 11.479 -17.066 1.00 90.81 92 TYR A C 1
ATOM 731 O O . TYR A 1 92 ? 4.889 11.726 -18.275 1.00 90.81 92 TYR A O 1
ATOM 739 N N . THR A 1 93 ? 5.726 12.226 -16.247 1.00 92.69 93 THR A N 1
ATOM 740 C CA . THR A 1 93 ? 6.628 13.275 -16.710 1.00 92.69 93 THR A CA 1
ATOM 741 C C . THR A 1 93 ? 7.724 12.678 -17.591 1.00 92.69 93 THR A C 1
ATOM 743 O O . THR A 1 93 ? 8.018 11.481 -17.547 1.00 92.69 93 THR A O 1
ATOM 746 N N . LYS A 1 94 ? 8.369 13.522 -18.398 1.00 94.00 94 LYS A N 1
ATOM 747 C CA . LYS A 1 94 ? 9.492 13.102 -19.242 1.00 94.00 94 LYS A CA 1
ATOM 748 C C . LYS A 1 94 ? 10.595 12.418 -18.427 1.00 94.00 94 LYS A C 1
ATOM 750 O O . LYS A 1 94 ? 11.045 11.342 -18.803 1.00 94.00 94 LYS A O 1
ATOM 755 N N . THR A 1 95 ? 10.968 12.993 -17.285 1.00 94.88 95 THR A N 1
ATOM 756 C CA . THR A 1 95 ? 11.997 12.437 -16.396 1.00 94.88 95 THR A CA 1
ATOM 757 C C . THR A 1 95 ? 11.604 11.071 -15.833 1.00 94.88 95 THR A C 1
ATOM 759 O O . THR A 1 95 ? 12.426 10.159 -15.841 1.00 94.88 95 THR A O 1
ATOM 762 N N . GLU A 1 96 ? 10.351 10.886 -15.405 1.00 95.19 96 GLU A N 1
ATOM 763 C CA . GLU A 1 96 ? 9.858 9.581 -14.932 1.00 95.19 96 GLU A CA 1
ATOM 764 C C . GLU A 1 96 ? 9.888 8.526 -16.049 1.00 95.19 96 GLU A C 1
ATOM 766 O O . GLU A 1 96 ? 10.328 7.401 -15.819 1.00 95.19 96 GLU A O 1
ATOM 771 N N . LYS A 1 97 ? 9.498 8.891 -17.279 1.00 95.00 97 LYS A N 1
ATOM 772 C CA . LYS A 1 97 ? 9.576 7.988 -18.443 1.00 95.00 97 LYS A CA 1
ATOM 773 C C . LYS A 1 97 ? 11.017 7.593 -18.765 1.00 95.00 97 LYS A C 1
ATOM 775 O O . LYS A 1 97 ? 11.281 6.423 -19.028 1.00 95.00 97 LYS A O 1
ATOM 780 N N . ILE A 1 98 ? 11.946 8.550 -18.726 1.00 95.56 98 ILE A N 1
ATOM 781 C CA . ILE A 1 98 ? 13.379 8.285 -18.915 1.00 95.56 98 ILE A CA 1
ATOM 782 C C . ILE A 1 98 ? 13.877 7.324 -17.834 1.00 95.56 98 ILE A C 1
ATOM 784 O O . ILE A 1 98 ? 14.520 6.335 -18.163 1.00 95.56 98 ILE A O 1
ATOM 788 N N . TYR A 1 99 ? 13.529 7.560 -16.566 1.00 96.81 99 TYR A N 1
ATOM 789 C CA . TYR A 1 99 ? 13.927 6.694 -15.456 1.00 96.81 99 TYR A CA 1
ATOM 790 C C . TYR A 1 99 ? 13.441 5.247 -15.631 1.00 96.81 99 TYR A C 1
ATOM 792 O O . TYR A 1 99 ? 14.230 4.317 -15.468 1.00 96.81 99 TYR A O 1
ATOM 800 N N . ILE A 1 100 ? 12.173 5.053 -16.012 1.00 95.75 100 ILE A N 1
ATOM 801 C CA . ILE A 1 100 ? 11.608 3.720 -16.279 1.00 95.75 100 ILE A CA 1
ATOM 802 C C . ILE A 1 100 ? 12.389 3.019 -17.399 1.00 95.75 100 ILE A C 1
ATOM 804 O O . ILE A 1 100 ? 12.819 1.881 -17.225 1.00 95.75 100 ILE A O 1
ATOM 808 N N . ASN A 1 101 ? 12.646 3.714 -18.511 1.00 96.69 101 ASN A N 1
ATOM 809 C CA . ASN A 1 101 ? 13.411 3.154 -19.626 1.00 96.69 101 ASN A CA 1
ATOM 810 C C . ASN A 1 101 ? 14.860 2.814 -19.226 1.00 96.69 101 ASN A C 1
ATOM 812 O O . ASN A 1 101 ? 15.375 1.773 -19.632 1.00 96.69 101 ASN A O 1
ATOM 816 N N . SER A 1 102 ? 15.509 3.647 -18.404 1.00 97.31 102 SER A N 1
ATOM 817 C CA . SER A 1 102 ? 16.861 3.377 -17.895 1.00 97.31 102 SER A CA 1
ATOM 818 C C . SER A 1 102 ? 16.891 2.133 -17.007 1.00 97.31 102 SER A C 1
ATOM 820 O O . SER A 1 102 ? 17.836 1.349 -17.074 1.00 97.31 102 SER A O 1
ATOM 822 N N . MET A 1 103 ? 15.850 1.928 -16.194 1.00 97.94 103 MET A N 1
ATOM 823 C CA . MET A 1 103 ? 15.703 0.729 -15.369 1.00 97.94 103 MET A CA 1
ATOM 824 C C . MET A 1 103 ? 15.503 -0.525 -16.227 1.00 97.94 103 MET A C 1
ATOM 826 O O . MET A 1 103 ? 16.109 -1.559 -15.956 1.00 97.94 103 MET A O 1
ATOM 830 N N . ASP A 1 104 ? 14.687 -0.443 -17.279 1.00 98.06 104 ASP A N 1
ATOM 831 C CA . ASP A 1 104 ? 14.470 -1.569 -18.188 1.00 98.06 104 ASP A CA 1
ATOM 832 C C . ASP A 1 104 ? 15.753 -1.961 -18.935 1.00 98.06 104 ASP A C 1
ATOM 834 O O . ASP A 1 104 ? 16.019 -3.156 -19.079 1.00 98.06 104 ASP A O 1
ATOM 838 N N . LEU A 1 105 ? 16.583 -0.990 -19.335 1.00 98.12 105 LEU A N 1
ATOM 839 C CA . LEU A 1 105 ? 17.909 -1.262 -19.899 1.00 98.12 105 LEU A CA 1
ATOM 840 C C . LEU A 1 105 ? 18.828 -1.928 -18.863 1.00 98.12 105 LEU A C 1
ATOM 842 O O . LEU A 1 105 ? 19.432 -2.959 -19.150 1.00 98.12 105 LEU A O 1
ATOM 846 N N . ALA A 1 106 ? 18.913 -1.372 -17.650 1.00 98.12 106 ALA A N 1
ATOM 847 C CA . ALA A 1 106 ? 19.780 -1.890 -16.587 1.00 98.12 106 ALA A CA 1
ATOM 848 C C . ALA A 1 106 ? 19.417 -3.323 -16.157 1.00 98.12 106 ALA A C 1
ATOM 850 O O . ALA A 1 106 ? 20.291 -4.100 -15.781 1.00 98.12 106 ALA A O 1
ATOM 851 N N . LEU A 1 107 ? 18.133 -3.683 -16.238 1.00 98.12 107 LEU A N 1
ATOM 852 C CA . LEU A 1 107 ? 17.630 -5.031 -15.961 1.00 98.12 107 LEU A CA 1
ATOM 853 C C . LEU A 1 107 ? 17.700 -5.970 -17.178 1.00 98.12 107 LEU A C 1
ATOM 855 O O . LEU A 1 107 ? 17.243 -7.108 -17.086 1.00 98.12 107 LEU A O 1
ATOM 859 N N . GLY A 1 108 ? 18.231 -5.507 -18.315 1.00 97.69 108 GLY A N 1
ATOM 860 C CA . GLY A 1 108 ? 18.361 -6.298 -19.539 1.00 97.69 108 GLY A CA 1
ATOM 861 C C . GLY A 1 108 ? 17.032 -6.626 -20.224 1.00 97.69 108 GLY A C 1
ATOM 862 O O . GLY A 1 108 ? 16.963 -7.585 -20.988 1.00 97.69 108 GLY A O 1
ATOM 863 N N . LYS A 1 109 ? 15.963 -5.865 -19.951 1.00 98.25 109 LYS A N 1
ATOM 864 C CA . LYS A 1 109 ? 14.647 -6.069 -20.581 1.00 98.25 109 LYS A CA 1
ATOM 865 C C . LYS A 1 109 ? 14.556 -5.475 -21.985 1.00 98.25 109 LYS A C 1
ATOM 867 O O . LYS A 1 109 ? 13.698 -5.895 -22.754 1.00 98.25 109 LYS A O 1
ATOM 872 N N . ILE A 1 110 ? 15.399 -4.490 -22.289 1.00 97.94 110 ILE A N 1
ATOM 873 C CA . ILE A 1 110 ? 15.495 -3.830 -23.596 1.00 97.94 110 ILE A CA 1
ATOM 874 C C . ILE A 1 110 ? 16.961 -3.714 -24.012 1.00 97.94 110 ILE A C 1
ATOM 876 O O . ILE A 1 110 ? 17.853 -3.705 -23.159 1.00 97.94 110 ILE A O 1
ATOM 880 N N . SER A 1 111 ? 17.216 -3.617 -25.317 1.00 98.19 111 SER A N 1
ATOM 881 C CA . SER A 1 111 ? 18.563 -3.352 -25.832 1.00 98.19 111 SER A CA 1
ATOM 882 C C . SER A 1 111 ? 18.947 -1.878 -25.673 1.00 98.19 111 SER A C 1
ATOM 884 O O . SER A 1 111 ? 18.096 -1.012 -25.449 1.00 98.19 111 SER A O 1
ATOM 886 N N . TYR A 1 112 ? 20.240 -1.583 -25.829 1.00 97.56 112 TYR A N 1
ATOM 887 C CA . TYR A 1 112 ? 20.725 -0.204 -25.868 1.00 97.56 112 TYR A CA 1
ATOM 888 C C . TYR A 1 112 ? 20.086 0.592 -27.018 1.00 97.56 112 TYR A C 1
ATOM 890 O O . TYR A 1 112 ? 19.563 1.678 -26.786 1.00 97.56 112 TYR A O 1
ATOM 898 N N . ASP A 1 113 ? 20.011 0.009 -28.218 1.00 98.06 113 ASP A N 1
ATOM 899 C CA . ASP A 1 113 ? 19.387 0.650 -29.384 1.00 98.06 113 ASP A CA 1
ATOM 900 C C . ASP A 1 113 ? 17.891 0.954 -29.153 1.00 98.06 113 ASP A C 1
ATOM 902 O O . ASP A 1 113 ? 17.384 2.012 -29.537 1.00 98.06 113 ASP A O 1
ATOM 906 N N . GLU A 1 114 ? 17.159 0.046 -28.490 1.00 97.50 114 GLU A N 1
ATOM 907 C CA . GLU A 1 114 ? 15.752 0.275 -28.137 1.00 97.50 114 GLU A CA 1
ATOM 908 C C . GLU A 1 114 ? 15.613 1.406 -27.108 1.00 97.50 114 GLU A C 1
ATOM 910 O O . GLU A 1 114 ? 14.703 2.237 -27.209 1.00 97.50 114 GLU A O 1
ATOM 915 N N . PHE A 1 115 ? 16.525 1.467 -26.137 1.00 97.44 115 PHE A N 1
ATOM 916 C CA . PHE A 1 115 ? 16.586 2.552 -25.167 1.00 97.44 115 PHE A CA 1
ATOM 917 C C . PHE A 1 115 ? 16.844 3.909 -25.843 1.00 97.44 115 PHE A C 1
ATOM 919 O O . PHE A 1 115 ? 16.074 4.846 -25.614 1.00 97.44 115 PHE A O 1
ATOM 926 N N . GLU A 1 116 ? 17.843 4.011 -26.726 1.00 96.88 116 GLU A N 1
ATOM 927 C CA . GLU A 1 116 ? 18.127 5.237 -27.487 1.00 96.88 116 GLU A CA 1
ATOM 928 C C . GLU A 1 116 ? 16.919 5.681 -28.323 1.00 96.88 116 GLU A C 1
ATOM 930 O O . GLU A 1 116 ? 16.512 6.845 -28.264 1.00 96.88 116 GLU A O 1
ATOM 935 N N . SER A 1 117 ? 16.269 4.746 -29.027 1.00 96.38 117 SER A N 1
ATOM 936 C CA . SER A 1 117 ? 15.055 5.035 -29.801 1.00 96.38 117 SER A CA 1
ATOM 937 C C . SER A 1 117 ? 13.927 5.602 -28.928 1.00 96.38 117 SER A C 1
ATOM 939 O O . SER A 1 117 ? 13.244 6.552 -29.325 1.00 96.38 117 SER A O 1
ATOM 941 N N . LYS A 1 118 ? 13.727 5.052 -27.721 1.00 95.38 118 LYS A N 1
ATOM 942 C CA . LYS A 1 118 ? 12.734 5.564 -26.762 1.00 95.38 118 LYS A CA 1
ATOM 943 C C . LYS A 1 118 ? 13.098 6.958 -26.249 1.00 95.38 118 LYS A C 1
ATOM 945 O O . LYS A 1 118 ? 12.193 7.774 -26.085 1.00 95.38 118 LYS A O 1
ATOM 950 N N . LEU A 1 119 ? 14.379 7.258 -26.025 1.00 94.50 119 LEU A N 1
ATOM 951 C CA . LEU A 1 119 ? 14.819 8.593 -25.604 1.00 94.50 119 LEU A CA 1
ATOM 952 C C . LEU A 1 119 ? 14.597 9.654 -26.686 1.00 94.50 119 LEU A C 1
ATOM 954 O O . LEU A 1 119 ? 14.097 10.732 -26.366 1.00 94.50 119 LEU A O 1
ATOM 958 N N . ILE A 1 120 ? 14.906 9.344 -27.948 1.00 94.25 120 ILE A N 1
ATOM 959 C CA . ILE A 1 120 ? 14.671 10.253 -29.083 1.00 94.25 120 ILE A CA 1
ATOM 960 C C . ILE A 1 120 ? 13.179 10.607 -29.168 1.00 94.25 120 ILE A C 1
ATOM 962 O O . ILE A 1 120 ? 12.814 11.777 -29.093 1.00 94.25 120 ILE A O 1
ATOM 966 N N . LYS A 1 121 ? 12.297 9.599 -29.150 1.00 92.25 121 LYS A N 1
ATOM 967 C CA . LYS A 1 121 ? 10.833 9.800 -29.170 1.00 92.25 121 LYS A CA 1
ATOM 968 C C . LYS A 1 121 ? 10.302 10.651 -28.009 1.00 92.25 121 LYS A C 1
ATOM 970 O O . LYS A 1 121 ? 9.266 11.295 -28.149 1.00 92.25 121 LYS A O 1
ATOM 975 N N . LEU A 1 122 ? 10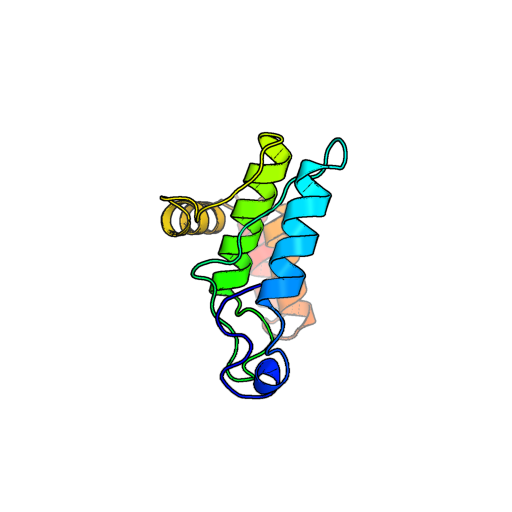.961 10.626 -26.849 1.00 90.44 122 LEU A N 1
ATOM 976 C CA . LEU A 1 122 ? 10.601 11.448 -25.686 1.00 90.44 122 LEU A CA 1
ATOM 977 C C . LEU A 1 122 ? 11.168 12.872 -25.749 1.00 90.44 122 LEU A C 1
ATOM 979 O O . LEU A 1 122 ? 10.745 13.722 -24.966 1.00 90.44 122 LEU A O 1
ATOM 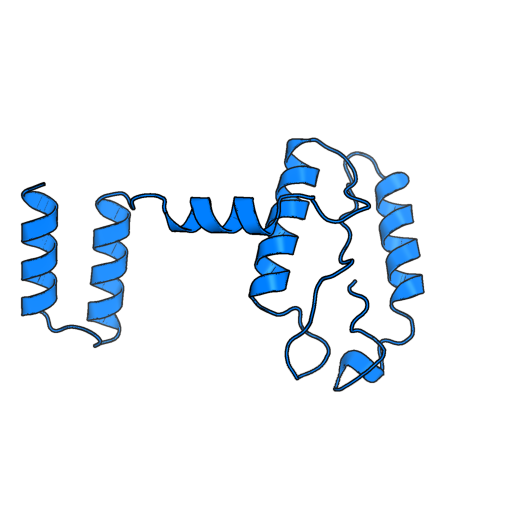983 N N . ASN A 1 123 ? 12.152 13.123 -26.611 1.00 84.31 123 ASN A N 1
ATOM 984 C CA . ASN A 1 123 ? 12.716 14.447 -26.851 1.00 84.31 123 ASN A CA 1
ATOM 985 C C . ASN A 1 123 ? 11.994 15.209 -27.963 1.00 84.31 123 ASN A C 1
ATOM 987 O O . ASN A 1 123 ? 11.966 16.434 -27.898 1.00 84.31 123 ASN A O 1
ATOM 991 N N . ASP A 1 124 ? 11.383 14.489 -28.901 1.00 78.81 124 ASP A N 1
ATOM 992 C CA . ASP A 1 124 ? 10.636 15.059 -30.026 1.00 78.81 124 ASP A CA 1
ATOM 993 C C . ASP A 1 124 ? 9.167 15.411 -29.688 1.00 78.81 124 ASP A C 1
ATOM 995 O O . ASP A 1 124 ? 8.473 15.998 -30.517 1.00 78.81 124 ASP A O 1
ATOM 999 N N . ASN A 1 125 ? 8.693 15.057 -28.484 1.00 57.34 125 ASN A N 1
ATOM 1000 C CA . ASN A 1 125 ? 7.381 15.420 -27.918 1.00 57.34 125 ASN A CA 1
ATOM 1001 C C . ASN A 1 125 ? 7.532 16.414 -26.762 1.00 57.34 125 ASN A C 1
ATOM 1003 O O . ASN A 1 125 ? 6.604 17.231 -26.580 1.00 57.34 125 ASN A O 1
#

Radius of gyration: 20.63 Å; chains: 1; bounding box: 38×36×54 Å

InterPro domains:
  IPR005181 Sialate O-acetylesterase domain [PF03629] (17-68)
  IPR036514 SGNH hydrolase superfamily [G3DSA:3.40.50.1110] (1-91)

Sequence (125 aa):
MGDFLGKVGFGKSCTEYVFINQELQKFAFEQDNCYFVTATGLTSNPDGIHIDAISQRKFGLRYFEAFHKKKHIMEALANESELIIPSNSKTYTKTEKIYINSMDLALGKISYDEFESKLIKLNDN